Protein AF-A0A224YI25-F1 (afdb_monomer)

Mean predicted aligned error: 9.82 Å

Organism: NCBI:txid60191

Solvent-accessible surface area (backbone atoms only — not comparable to full-atom values): 10162 Å² total; per-residue (Å²): 144,67,78,72,70,64,54,59,38,53,55,51,28,38,53,53,43,36,74,68,72,47,86,70,85,84,78,87,87,80,87,82,91,67,73,85,48,62,36,57,32,82,87,52,99,51,52,80,25,30,39,62,69,64,20,50,50,46,42,26,52,55,47,45,74,66,66,62,65,38,79,45,74,45,76,44,80,39,70,67,59,56,63,79,91,79,66,61,74,81,66,45,49,36,72,65,18,36,25,43,96,46,49,24,27,34,46,36,76,38,61,84,92,54,89,63,44,32,56,55,47,36,42,47,52,39,34,24,52,49,37,93,50,73,91,55,86,44,76,66,45,52,51,49,45,51,56,32,58,68,53,27,78,75,80,62,68,58,60,62,52,53,53,55,52,51,57,63,70,70,72,119

Radius of gyration: 18.33 Å; Cα contacts (8 Å, |Δi|>4): 224; chains: 1; bounding box: 37×50×59 Å

Sequence (172 aa):
MQHSTLHLPVLKVQAYINKMQLMINISVANVTHNESLVVRDESGTDPLKIQPWKTLEKLREYAQDLNNSNDSIHYLFASREFYENETQTDDLHTNDTFCTGDASATIVHTVAFNYEFYKTATKMTLLTIGLSRPSLLTEEDKKKLQEAFRKCPKYSLKRNRREAGRRRKRGV

Foldseek 3Di:
DPVVPVVVLVVVLQVVCVVLVNNDDDDDPDDDDDPPLFDADPPDPDRQATAQASSLVSQQVVQLVVVDFLQDAAEAEDAHHHPPDDDDQLVFWDACSRLHNGHTYGYQHDHPPDPCSSVVVSSNVLRSLHDPDSVHCDPVSVVSNVVSVVSGDDPPCVVVVVVVVVVVVVPD

pLDDT: mean 78.53, std 16.17, range [32.12, 96.19]

Structure (mmCIF, N/CA/C/O backbone):
data_AF-A0A224YI25-F1
#
_entry.id   AF-A0A224YI25-F1
#
loop_
_atom_site.group_PDB
_atom_site.id
_atom_site.type_symbol
_atom_site.label_atom_id
_atom_site.label_alt_id
_atom_site.label_comp_id
_atom_site.label_asym_id
_atom_site.label_entity_id
_atom_site.label_seq_id
_atom_site.pdbx_PDB_ins_code
_atom_site.Cartn_x
_atom_site.Cartn_y
_atom_site.Cartn_z
_atom_site.occupancy
_atom_site.B_iso_or_equiv
_atom_site.auth_seq_id
_atom_site.auth_comp_id
_atom_site.auth_asym_id
_atom_site.auth_atom_id
_atom_site.pdbx_PDB_model_num
ATOM 1 N N . MET A 1 1 ? 18.758 -16.395 1.659 1.00 32.12 1 MET A N 1
ATOM 2 C CA . MET A 1 1 ? 18.740 -15.335 2.697 1.00 32.12 1 MET A CA 1
ATOM 3 C C . MET A 1 1 ? 17.850 -14.153 2.269 1.00 32.12 1 MET A C 1
ATOM 5 O O . MET A 1 1 ? 18.341 -13.045 2.135 1.00 32.12 1 MET A O 1
ATOM 9 N N . GLN A 1 2 ? 16.548 -14.359 2.025 1.00 36.66 2 GLN A N 1
ATOM 10 C CA . GLN A 1 2 ? 15.631 -13.277 1.590 1.00 36.66 2 GLN A CA 1
ATOM 11 C C . GLN A 1 2 ? 14.401 -13.101 2.502 1.00 36.66 2 GLN A C 1
ATOM 13 O O . GLN A 1 2 ? 13.790 -12.039 2.503 1.00 36.66 2 GLN A O 1
ATOM 18 N N . HIS A 1 3 ? 14.076 -14.086 3.350 1.00 34.94 3 HIS A N 1
ATOM 19 C CA . HIS A 1 3 ? 12.919 -14.010 4.254 1.00 34.94 3 HIS A CA 1
ATOM 20 C C . HIS A 1 3 ? 13.083 -13.000 5.406 1.00 34.94 3 HIS A C 1
ATOM 22 O O . HIS A 1 3 ? 12.096 -12.415 5.848 1.00 34.94 3 HIS A O 1
ATOM 28 N N . SER A 1 4 ? 14.308 -12.752 5.881 1.00 36.16 4 SER A N 1
ATOM 29 C CA . SER A 1 4 ? 14.546 -11.894 7.055 1.00 36.16 4 SER A CA 1
ATOM 30 C C . SER A 1 4 ? 14.541 -10.392 6.740 1.00 36.16 4 SER A C 1
ATOM 32 O O . SER A 1 4 ? 14.328 -9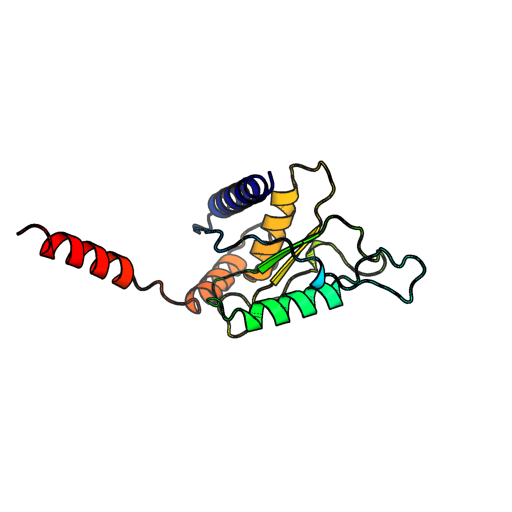.578 7.636 1.00 36.16 4 SER A O 1
ATOM 34 N N . THR A 1 5 ? 14.746 -10.001 5.479 1.00 52.38 5 THR A N 1
ATOM 35 C CA . THR A 1 5 ? 14.964 -8.593 5.099 1.00 52.38 5 THR A CA 1
ATOM 36 C C . THR A 1 5 ? 13.659 -7.796 4.983 1.00 52.38 5 THR A C 1
ATOM 38 O O . THR A 1 5 ? 13.664 -6.592 5.215 1.00 52.38 5 THR A O 1
ATOM 41 N N . LEU A 1 6 ? 12.528 -8.455 4.697 1.00 55.59 6 LEU A N 1
ATOM 42 C CA . LEU A 1 6 ? 11.207 -7.813 4.563 1.00 55.59 6 LEU A CA 1
ATOM 43 C C . LEU A 1 6 ? 10.371 -7.803 5.856 1.00 55.59 6 LEU A C 1
ATOM 45 O O . LEU A 1 6 ? 9.389 -7.070 5.936 1.00 55.59 6 LEU A O 1
ATOM 49 N N . HIS A 1 7 ? 10.774 -8.538 6.898 1.00 57.09 7 HIS A N 1
ATOM 50 C CA . HIS A 1 7 ? 10.124 -8.465 8.216 1.00 57.09 7 HIS A CA 1
ATOM 51 C C . HIS A 1 7 ? 10.498 -7.191 8.996 1.00 57.09 7 HIS A C 1
ATOM 53 O O . HIS A 1 7 ? 9.654 -6.594 9.664 1.00 57.09 7 HIS A O 1
ATOM 59 N N . LEU A 1 8 ? 11.754 -6.741 8.890 1.00 56.47 8 LEU A N 1
ATOM 60 C CA . LEU A 1 8 ? 12.251 -5.539 9.576 1.00 56.47 8 LEU A CA 1
ATOM 61 C C . LEU A 1 8 ? 11.494 -4.241 9.198 1.00 56.47 8 LEU A C 1
ATOM 63 O O . LEU A 1 8 ? 11.185 -3.447 10.088 1.00 56.47 8 LEU A O 1
ATOM 67 N N . PRO A 1 9 ? 11.183 -3.998 7.911 1.00 70.25 9 PRO A N 1
ATOM 68 C CA . PRO A 1 9 ? 10.453 -2.815 7.464 1.00 70.25 9 PRO A CA 1
ATOM 69 C C . PRO A 1 9 ? 9.033 -2.742 8.012 1.00 70.25 9 PRO A C 1
ATOM 71 O O . PRO A 1 9 ? 8.610 -1.673 8.436 1.00 70.25 9 PRO A O 1
ATOM 74 N N . VAL A 1 10 ? 8.312 -3.865 8.064 1.00 80.44 10 VAL A N 1
ATOM 75 C CA . VAL A 1 10 ? 6.904 -3.888 8.495 1.00 80.44 10 VAL A CA 1
ATOM 76 C C . VAL A 1 10 ? 6.765 -3.533 9.976 1.00 80.44 10 VAL A C 1
ATOM 78 O O . VAL A 1 10 ? 5.889 -2.753 10.346 1.00 80.44 10 VAL A O 1
ATOM 81 N N . LEU A 1 11 ? 7.686 -4.007 10.821 1.00 84.75 11 LEU A N 1
ATOM 82 C CA . LEU A 1 11 ? 7.726 -3.617 12.234 1.00 84.75 11 LEU A CA 1
ATOM 83 C C . LEU A 1 11 ? 8.009 -2.119 12.412 1.00 84.75 11 LEU A C 1
ATOM 85 O O . LEU A 1 11 ? 7.407 -1.479 13.275 1.00 84.75 11 LEU A O 1
ATOM 89 N N . LYS A 1 12 ? 8.889 -1.541 11.582 1.00 86.44 12 LYS A N 1
ATOM 90 C CA . LYS A 1 12 ? 9.155 -0.094 11.593 1.00 86.44 12 LYS A CA 1
ATOM 91 C C . LYS A 1 12 ? 7.943 0.715 11.128 1.00 86.44 12 LYS A C 1
ATOM 93 O O . LYS A 1 12 ? 7.648 1.733 11.746 1.00 86.44 12 LYS A O 1
ATOM 98 N N . VAL A 1 13 ? 7.230 0.249 10.098 1.00 87.50 13 VAL A N 1
ATOM 99 C CA . VAL A 1 13 ? 5.974 0.859 9.629 1.00 87.50 13 VAL A CA 1
ATOM 100 C C . VAL A 1 13 ? 4.946 0.876 10.760 1.00 87.50 13 VAL A C 1
ATOM 102 O O . VAL A 1 13 ? 4.448 1.942 11.115 1.00 87.50 13 VAL A O 1
ATOM 105 N N . GLN A 1 14 ? 4.695 -0.270 11.403 1.00 90.31 14 GLN A N 1
ATOM 106 C CA . GLN A 1 14 ? 3.772 -0.350 12.538 1.00 90.31 14 GLN A CA 1
ATOM 107 C C . GLN A 1 14 ? 4.186 0.583 13.682 1.00 90.31 14 GLN A C 1
ATOM 109 O O . GLN A 1 14 ? 3.358 1.326 14.205 1.00 90.31 14 GLN A O 1
ATOM 114 N N . ALA A 1 15 ? 5.462 0.565 14.076 1.00 88.94 15 ALA A N 1
ATOM 115 C CA . ALA A 1 15 ? 5.957 1.414 15.156 1.00 88.94 15 ALA A CA 1
ATOM 116 C C . ALA A 1 15 ? 5.779 2.908 14.842 1.00 88.94 15 ALA A C 1
ATOM 118 O O . ALA A 1 15 ? 5.390 3.679 15.722 1.00 88.94 15 ALA A O 1
ATOM 119 N N . TYR A 1 16 ? 6.024 3.314 13.593 1.00 87.00 16 TYR A N 1
ATOM 120 C CA . TYR A 1 16 ? 5.838 4.693 13.156 1.00 87.00 16 TYR A CA 1
ATOM 121 C C . TYR A 1 16 ? 4.364 5.105 13.202 1.00 87.00 16 TYR A C 1
ATOM 123 O O . TYR A 1 16 ? 4.031 6.136 13.782 1.00 87.00 16 TYR A O 1
ATOM 131 N N . ILE A 1 17 ? 3.476 4.272 12.660 1.00 87.12 17 ILE A N 1
ATOM 132 C CA . ILE A 1 17 ? 2.033 4.534 12.637 1.00 87.12 17 ILE A CA 1
ATOM 133 C C . ILE A 1 17 ? 1.460 4.598 14.065 1.00 87.12 17 ILE A C 1
ATOM 135 O O . ILE A 1 17 ? 0.723 5.528 14.399 1.00 87.12 17 ILE A O 1
ATOM 139 N N . ASN A 1 18 ? 1.889 3.701 14.958 1.00 89.56 18 ASN A N 1
ATOM 140 C CA . ASN A 1 18 ? 1.493 3.735 16.369 1.00 89.56 18 ASN A CA 1
ATOM 141 C C . ASN A 1 18 ? 1.968 5.017 17.072 1.00 89.56 18 ASN A C 1
ATOM 143 O O . ASN A 1 18 ? 1.238 5.587 17.883 1.00 89.56 18 ASN A O 1
ATOM 147 N N . LYS A 1 19 ? 3.165 5.522 16.737 1.00 87.00 19 LYS A N 1
ATOM 148 C CA . LYS A 1 19 ? 3.671 6.805 17.255 1.00 87.00 19 LYS A CA 1
ATOM 149 C C . LYS A 1 19 ? 2.821 7.996 16.792 1.00 87.00 19 LYS A C 1
ATOM 151 O O . LYS A 1 19 ? 2.732 8.987 17.512 1.00 87.00 19 LYS A O 1
ATOM 156 N N . MET A 1 20 ? 2.154 7.882 15.644 1.00 80.88 20 MET A N 1
ATOM 157 C CA . MET A 1 20 ? 1.164 8.853 15.165 1.00 80.88 20 MET A CA 1
ATOM 158 C C . MET A 1 20 ? -0.214 8.706 15.837 1.00 80.88 20 MET A C 1
ATOM 160 O O . MET A 1 20 ? -1.172 9.320 15.383 1.00 80.88 20 MET A O 1
ATOM 164 N N . GLN A 1 21 ? -0.326 7.929 16.923 1.00 83.25 21 GLN A N 1
ATOM 165 C CA . GLN A 1 21 ? -1.566 7.659 17.669 1.00 83.25 21 GLN A CA 1
ATOM 166 C C . GLN A 1 21 ? -2.589 6.784 16.926 1.00 83.25 21 GLN A C 1
ATOM 168 O O . GLN A 1 21 ? -3.728 6.652 17.376 1.00 83.25 21 GLN A O 1
ATOM 173 N N . LEU A 1 22 ? -2.193 6.136 15.826 1.00 83.56 22 LEU A N 1
ATOM 174 C CA . LEU A 1 22 ? -3.015 5.144 15.141 1.00 83.56 22 LEU A CA 1
ATOM 175 C C . LEU A 1 22 ? -2.604 3.741 15.597 1.00 83.56 22 LEU A C 1
ATOM 177 O O . LEU A 1 22 ? -1.662 3.161 15.072 1.00 83.56 22 LEU A O 1
ATOM 181 N N . MET A 1 23 ? -3.295 3.204 16.600 1.00 86.00 23 MET A N 1
ATOM 182 C CA . MET A 1 23 ? -2.946 1.916 17.205 1.00 86.00 23 MET A CA 1
ATOM 183 C C . MET A 1 23 ? -3.386 0.747 16.317 1.00 86.00 23 MET A C 1
ATOM 185 O O . MET A 1 23 ? -4.530 0.298 16.400 1.00 86.00 23 MET A O 1
ATOM 189 N N . ILE A 1 24 ? -2.472 0.238 15.491 1.00 86.56 24 ILE A N 1
ATOM 190 C CA . ILE A 1 24 ? -2.707 -0.907 14.605 1.00 86.56 24 ILE A CA 1
ATOM 191 C C . ILE A 1 24 ? -1.719 -2.043 14.874 1.00 86.56 24 ILE A C 1
ATOM 193 O O . ILE A 1 24 ? -0.641 -1.857 15.446 1.00 86.56 24 ILE A O 1
ATOM 197 N N . ASN A 1 25 ? -2.098 -3.239 14.431 1.00 89.88 25 ASN A N 1
ATOM 198 C CA . ASN A 1 25 ? -1.221 -4.400 14.402 1.00 89.88 25 ASN A CA 1
ATOM 199 C C . ASN A 1 25 ? -1.128 -4.909 12.964 1.00 89.88 25 ASN A C 1
ATOM 201 O O . ASN A 1 25 ? -2.152 -5.203 12.352 1.00 89.88 25 ASN A O 1
ATOM 205 N N . ILE A 1 26 ? 0.089 -5.011 12.444 1.00 89.44 26 ILE A N 1
ATOM 206 C CA . ILE A 1 26 ? 0.382 -5.452 11.087 1.00 89.44 26 ILE A CA 1
ATOM 207 C C . ILE A 1 26 ? 1.052 -6.820 11.174 1.00 89.44 26 ILE A C 1
ATOM 209 O O . ILE A 1 26 ? 2.099 -6.985 11.799 1.00 89.44 26 ILE A O 1
ATOM 213 N N . SER A 1 27 ? 0.460 -7.808 10.512 1.00 90.31 27 SER A N 1
ATOM 214 C CA . SER A 1 27 ? 1.050 -9.134 10.350 1.00 90.31 27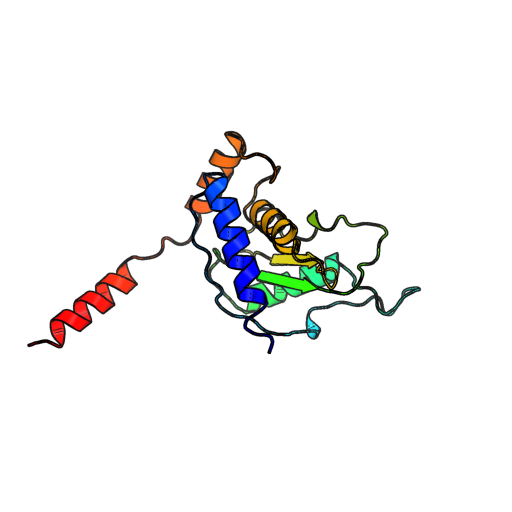 SER A CA 1
ATOM 215 C C . SER A 1 27 ? 1.359 -9.393 8.885 1.00 90.31 27 SER A C 1
ATOM 217 O O . SER A 1 27 ? 0.497 -9.207 8.029 1.00 90.31 27 SER A O 1
ATOM 219 N N . VAL A 1 28 ? 2.566 -9.876 8.600 1.00 89.44 28 VAL A N 1
ATOM 220 C CA . VAL A 1 28 ? 2.933 -10.329 7.257 1.00 89.44 28 VAL A CA 1
ATOM 221 C C . VAL A 1 28 ? 2.375 -11.733 7.047 1.00 89.44 28 VAL A C 1
ATOM 223 O O . VAL A 1 28 ? 2.818 -12.674 7.699 1.00 89.44 28 VAL A O 1
ATOM 226 N N . ALA A 1 29 ? 1.400 -11.872 6.149 1.00 89.06 29 ALA A N 1
ATOM 227 C CA . ALA A 1 29 ? 0.783 -13.164 5.854 1.00 89.06 29 ALA A CA 1
ATOM 228 C C . ALA A 1 29 ? 1.670 -14.044 4.959 1.00 89.06 29 ALA A C 1
ATOM 230 O O . ALA A 1 29 ? 1.852 -15.227 5.235 1.00 89.06 29 ALA A O 1
ATOM 231 N N . ASN A 1 30 ? 2.231 -13.467 3.893 1.00 89.75 30 ASN A N 1
ATOM 232 C CA . ASN A 1 30 ? 3.083 -14.171 2.940 1.00 89.75 30 ASN A CA 1
ATOM 233 C C . ASN A 1 30 ? 4.101 -13.207 2.310 1.00 89.75 30 ASN A C 1
ATOM 235 O O . ASN A 1 30 ? 3.826 -12.019 2.156 1.00 89.75 30 ASN A O 1
ATOM 239 N N . VAL A 1 31 ? 5.265 -13.731 1.928 1.00 89.06 31 VAL A N 1
ATOM 240 C CA . VAL A 1 31 ? 6.298 -13.016 1.173 1.00 89.06 31 VAL A CA 1
ATOM 241 C C . VAL A 1 31 ? 6.749 -13.928 0.049 1.00 89.06 31 VAL A C 1
ATOM 243 O O . VAL A 1 31 ? 7.209 -15.040 0.298 1.00 89.06 31 VAL A O 1
ATOM 246 N N . THR A 1 32 ? 6.638 -13.451 -1.185 1.00 90.50 32 THR A N 1
ATOM 247 C CA . THR A 1 32 ? 7.073 -14.195 -2.367 1.00 90.50 32 THR A CA 1
ATOM 248 C C . THR A 1 32 ? 7.845 -13.280 -3.300 1.00 90.50 32 THR A C 1
ATOM 250 O O . THR A 1 32 ? 7.623 -12.071 -3.332 1.00 90.50 32 THR A O 1
ATOM 253 N N . HIS A 1 33 ? 8.776 -13.867 -4.044 1.00 88.88 33 HIS A N 1
ATOM 254 C CA . HIS A 1 33 ? 9.429 -13.194 -5.154 1.00 88.88 33 HIS A CA 1
ATOM 255 C C . HIS A 1 33 ? 8.630 -13.489 -6.424 1.00 88.88 33 HIS A C 1
ATOM 257 O O . HIS A 1 33 ? 8.472 -14.656 -6.781 1.00 88.88 33 HIS A O 1
ATOM 263 N N . ASN A 1 34 ? 8.107 -12.455 -7.085 1.00 89.25 34 ASN A N 1
ATOM 264 C CA . ASN A 1 34 ? 7.278 -12.624 -8.274 1.00 89.25 34 ASN A CA 1
ATOM 265 C C . ASN A 1 34 ? 7.563 -11.535 -9.316 1.00 89.25 34 ASN A C 1
ATOM 267 O O . ASN A 1 34 ? 6.981 -10.453 -9.285 1.00 89.25 34 ASN A O 1
ATOM 271 N N . GLU A 1 35 ? 8.444 -11.843 -10.268 1.00 87.62 35 GLU A N 1
ATOM 272 C CA . GLU A 1 35 ? 8.773 -10.924 -11.363 1.00 87.62 35 GLU A CA 1
ATOM 273 C C . GLU A 1 35 ? 7.664 -10.811 -12.412 1.00 87.62 35 GLU A C 1
ATOM 275 O O . GLU A 1 35 ? 7.635 -9.836 -13.158 1.00 87.62 35 GLU A O 1
ATOM 280 N N . SER A 1 36 ? 6.729 -11.768 -12.464 1.00 91.31 36 SER A N 1
ATOM 281 C CA . SER A 1 36 ? 5.655 -11.757 -13.463 1.00 91.31 36 SER A CA 1
ATOM 282 C C . SER A 1 36 ? 4.685 -10.589 -13.278 1.00 91.31 36 SER A C 1
ATOM 284 O O . SER A 1 36 ? 4.011 -10.211 -14.232 1.00 91.31 36 SER A O 1
ATOM 286 N N . LEU A 1 37 ? 4.632 -9.989 -12.084 1.00 92.00 37 LEU A N 1
ATOM 287 C CA . LEU A 1 37 ? 3.795 -8.820 -11.796 1.00 92.00 37 LEU A CA 1
ATOM 288 C C . LEU A 1 37 ? 4.342 -7.534 -12.425 1.00 92.00 37 LEU A C 1
ATOM 290 O O . LEU A 1 37 ? 3.589 -6.585 -12.616 1.00 92.00 37 LEU A O 1
ATOM 294 N N . VAL A 1 38 ? 5.631 -7.501 -12.766 1.00 90.19 38 VAL A N 1
ATOM 295 C CA . VAL A 1 38 ? 6.287 -6.319 -13.326 1.00 90.19 38 VAL A CA 1
ATOM 296 C C . VAL A 1 38 ? 5.967 -6.206 -14.813 1.00 90.19 38 VAL A C 1
ATOM 298 O O . VAL A 1 38 ? 6.319 -7.084 -15.599 1.00 90.19 38 VAL A O 1
ATOM 301 N N . VAL A 1 39 ? 5.335 -5.100 -15.207 1.00 89.81 39 VAL A N 1
ATOM 302 C CA . VAL A 1 39 ? 5.076 -4.777 -16.615 1.00 89.81 39 VAL A CA 1
ATOM 303 C C . VAL A 1 39 ? 6.196 -3.875 -17.122 1.00 89.81 39 VAL A C 1
ATOM 305 O O . VAL A 1 39 ? 6.454 -2.821 -16.543 1.00 89.81 39 VAL A O 1
ATOM 308 N N . ARG A 1 40 ? 6.880 -4.298 -18.187 1.00 86.00 40 ARG A N 1
ATOM 309 C CA . ARG A 1 40 ? 8.004 -3.567 -18.792 1.00 86.00 40 ARG A CA 1
ATOM 310 C C . ARG A 1 40 ? 7.566 -2.846 -20.057 1.00 86.00 40 ARG A C 1
ATOM 312 O O . ARG A 1 40 ? 6.614 -3.267 -20.713 1.00 86.00 40 ARG A O 1
ATOM 319 N N . ASP A 1 41 ? 8.263 -1.767 -20.388 1.00 73.88 41 ASP A N 1
ATOM 320 C CA . ASP A 1 41 ? 8.026 -1.030 -21.627 1.00 73.88 41 ASP A CA 1
ATOM 321 C C . ASP A 1 41 ? 8.799 -1.621 -22.809 1.00 73.88 41 ASP A C 1
ATOM 323 O O . ASP A 1 41 ? 9.815 -1.087 -23.236 1.00 73.88 41 ASP A O 1
ATOM 327 N N . GLU A 1 42 ? 8.309 -2.732 -23.362 1.00 69.00 42 GLU A N 1
ATOM 328 C CA . GLU A 1 42 ? 8.945 -3.404 -24.510 1.00 69.00 42 GLU A CA 1
ATOM 329 C C . GLU A 1 42 ? 8.996 -2.534 -25.784 1.00 69.00 42 GLU A C 1
ATOM 331 O O . GLU A 1 42 ? 9.756 -2.832 -26.703 1.00 69.00 42 GLU A O 1
ATOM 336 N N . SER A 1 43 ? 8.214 -1.450 -25.833 1.00 67.44 43 SER A N 1
ATOM 337 C CA . SER A 1 43 ? 8.122 -0.506 -26.954 1.00 67.44 43 SER A CA 1
ATOM 338 C C . SER A 1 43 ? 8.948 0.778 -26.790 1.00 67.44 43 SER A C 1
ATOM 340 O O . SER A 1 43 ? 9.004 1.581 -27.723 1.00 67.44 43 SER A O 1
ATOM 342 N N . GLY A 1 44 ? 9.546 1.003 -25.617 1.00 61.94 44 GLY A N 1
ATOM 343 C CA . GLY A 1 44 ? 10.189 2.267 -25.250 1.00 61.94 44 GLY A CA 1
ATOM 344 C C . GLY A 1 44 ? 11.684 2.356 -25.561 1.00 61.94 44 GLY A C 1
ATOM 345 O O . GLY A 1 44 ? 12.334 1.395 -25.964 1.00 61.94 44 GLY A O 1
ATOM 346 N N . THR A 1 45 ? 12.258 3.536 -25.308 1.00 64.38 45 THR A N 1
ATOM 347 C CA . THR A 1 45 ? 13.708 3.803 -25.393 1.00 64.38 45 THR A CA 1
ATOM 348 C C . THR A 1 45 ? 14.537 3.061 -24.339 1.00 64.38 45 THR A C 1
ATOM 350 O O . THR A 1 45 ? 15.749 2.948 -24.506 1.00 64.38 45 THR A O 1
ATOM 353 N N . ASP A 1 46 ? 13.906 2.541 -23.282 1.00 71.38 46 ASP A N 1
ATOM 354 C CA . ASP A 1 46 ? 14.544 1.698 -22.269 1.00 71.38 46 ASP A CA 1
ATOM 355 C C . ASP A 1 46 ? 13.617 0.529 -21.868 1.00 71.38 46 ASP A C 1
ATOM 357 O O . ASP A 1 46 ? 12.767 0.682 -20.983 1.00 71.38 46 ASP A O 1
ATOM 361 N N . PRO A 1 47 ? 13.778 -0.657 -22.487 1.00 70.31 47 PRO A N 1
ATOM 362 C CA . PRO A 1 47 ? 12.918 -1.817 -22.250 1.00 70.31 47 PRO A CA 1
ATOM 363 C C . PRO A 1 47 ? 13.075 -2.436 -20.855 1.00 70.31 47 PRO A C 1
ATOM 365 O O . PRO A 1 47 ? 12.369 -3.386 -20.501 1.00 70.31 47 PRO A O 1
ATOM 368 N N . LEU A 1 48 ? 14.004 -1.927 -20.041 1.00 75.56 48 LEU A N 1
ATOM 369 C CA . LEU A 1 48 ? 14.208 -2.375 -18.668 1.00 75.56 48 LEU A CA 1
ATOM 370 C C . LEU A 1 48 ? 13.393 -1.569 -17.651 1.00 75.56 48 LEU A C 1
ATOM 372 O O . LEU A 1 48 ? 13.296 -2.019 -16.499 1.00 75.56 48 LEU A O 1
ATOM 376 N N . LYS A 1 49 ? 12.796 -0.436 -18.055 1.00 79.38 49 LYS A N 1
ATOM 377 C CA . LYS A 1 49 ? 11.960 0.399 -17.184 1.00 79.38 49 LYS A CA 1
ATOM 378 C C . LYS A 1 49 ? 10.597 -0.234 -16.931 1.00 79.38 49 LYS A C 1
ATOM 380 O O . LYS A 1 49 ? 9.979 -0.852 -17.802 1.00 79.38 49 LYS A O 1
ATOM 385 N N . ILE A 1 50 ? 10.131 -0.070 -15.697 1.00 84.62 50 ILE A N 1
ATOM 386 C CA . ILE A 1 50 ? 8.819 -0.549 -15.265 1.00 84.62 50 ILE A CA 1
ATOM 387 C C . ILE A 1 50 ? 7.754 0.466 -15.686 1.00 84.62 50 ILE A C 1
ATOM 389 O O . ILE A 1 50 ? 7.912 1.660 -15.434 1.00 84.62 50 ILE A O 1
ATOM 393 N N . GLN A 1 51 ? 6.649 -0.015 -16.264 1.00 87.38 51 GLN A N 1
ATOM 394 C CA . GLN A 1 51 ? 5.428 0.765 -16.461 1.00 87.38 51 GLN A CA 1
ATOM 395 C C . GLN A 1 51 ? 4.638 0.782 -15.141 1.00 87.38 51 GLN A C 1
ATOM 397 O O . GLN A 1 51 ? 4.036 -0.237 -14.778 1.00 87.38 51 GLN A O 1
ATOM 402 N N . PRO A 1 52 ? 4.651 1.897 -14.388 1.00 86.31 52 PRO A N 1
ATOM 403 C CA . PRO A 1 52 ? 4.214 1.904 -12.997 1.00 86.31 52 PRO A CA 1
ATOM 404 C C . PRO A 1 52 ? 2.719 1.596 -12.837 1.00 86.31 52 PRO A C 1
ATOM 406 O O . PRO A 1 52 ? 2.356 0.680 -12.101 1.00 86.31 52 PRO A O 1
ATOM 409 N N . TRP A 1 53 ? 1.855 2.298 -13.576 1.00 88.75 53 TRP A N 1
ATOM 410 C CA . TRP A 1 53 ? 0.401 2.138 -13.482 1.00 88.75 53 TRP A CA 1
ATOM 411 C C . TRP A 1 53 ? -0.082 0.760 -13.936 1.00 88.75 53 TRP A C 1
ATOM 413 O O . TRP A 1 53 ? -0.872 0.132 -13.237 1.00 88.75 53 TRP A O 1
ATOM 423 N N . LYS A 1 54 ? 0.460 0.231 -15.042 1.00 91.50 54 LYS A N 1
ATOM 424 C CA . LYS A 1 54 ? 0.130 -1.132 -15.498 1.00 91.50 54 LYS A CA 1
ATOM 425 C C . LYS A 1 54 ? 0.607 -2.201 -14.517 1.00 91.50 54 LYS A C 1
ATOM 427 O O . LYS A 1 54 ? -0.054 -3.216 -14.329 1.00 91.50 54 LYS A O 1
ATOM 432 N N . THR A 1 55 ? 1.745 -1.969 -13.864 1.00 92.25 55 THR A N 1
ATOM 433 C CA . THR A 1 55 ? 2.242 -2.854 -12.803 1.00 92.25 55 THR A CA 1
ATOM 434 C C . THR A 1 55 ? 1.335 -2.807 -11.571 1.00 92.25 55 THR A C 1
ATOM 436 O O . THR A 1 55 ? 1.064 -3.850 -10.979 1.00 92.25 55 THR A O 1
ATOM 439 N N . LEU A 1 56 ? 0.823 -1.628 -11.194 1.00 93.38 56 LEU A N 1
ATOM 440 C CA . LEU A 1 56 ? -0.108 -1.484 -10.070 1.00 93.38 56 LEU A CA 1
ATOM 441 C C . LEU A 1 56 ? -1.442 -2.174 -10.367 1.00 93.38 56 LEU A C 1
ATOM 443 O O . LEU A 1 56 ? -1.974 -2.868 -9.504 1.00 93.38 56 LEU A O 1
ATOM 447 N N . GLU A 1 57 ? -1.954 -2.023 -11.588 1.00 95.06 57 GLU A N 1
ATOM 448 C CA . GLU A 1 57 ? -3.167 -2.702 -12.042 1.00 95.06 57 GLU A CA 1
ATOM 449 C C . GLU A 1 57 ? -3.008 -4.225 -11.994 1.00 95.06 57 GLU A C 1
ATOM 451 O O . GLU A 1 57 ? -3.813 -4.901 -11.354 1.00 95.06 57 GLU A O 1
ATOM 456 N N . LYS A 1 58 ? -1.909 -4.755 -12.540 1.00 96.12 58 LYS A N 1
ATOM 457 C CA . LYS A 1 58 ? -1.607 -6.191 -12.494 1.00 96.12 58 LYS A CA 1
ATOM 458 C C . LYS A 1 58 ? -1.445 -6.718 -11.065 1.00 96.12 58 LYS A C 1
ATOM 460 O O . LYS A 1 58 ? -1.870 -7.830 -10.757 1.00 96.12 58 LYS A O 1
ATOM 465 N N . LEU A 1 59 ? -0.843 -5.928 -10.172 1.00 95.69 59 LEU A N 1
ATOM 466 C CA . LEU A 1 59 ? -0.745 -6.261 -8.750 1.00 95.69 59 LEU A CA 1
ATOM 467 C C . LEU A 1 59 ? -2.125 -6.294 -8.082 1.00 95.69 59 LEU A C 1
ATOM 469 O O . LEU A 1 59 ? -2.382 -7.194 -7.284 1.00 95.69 59 LEU A O 1
ATOM 473 N N . ARG A 1 60 ? -3.000 -5.331 -8.395 1.00 96.06 60 ARG A N 1
ATOM 474 C CA . ARG A 1 60 ? -4.374 -5.278 -7.880 1.00 96.06 60 ARG A CA 1
ATOM 475 C C . ARG A 1 60 ? -5.179 -6.494 -8.335 1.00 96.06 60 ARG A C 1
ATOM 477 O O . ARG A 1 60 ? -5.831 -7.111 -7.502 1.00 96.06 60 ARG A O 1
ATOM 484 N N . GLU A 1 61 ? -5.109 -6.858 -9.614 1.00 96.00 61 GLU A N 1
ATOM 485 C CA . GLU A 1 61 ? -5.774 -8.053 -10.159 1.00 96.00 61 GLU A CA 1
ATOM 486 C 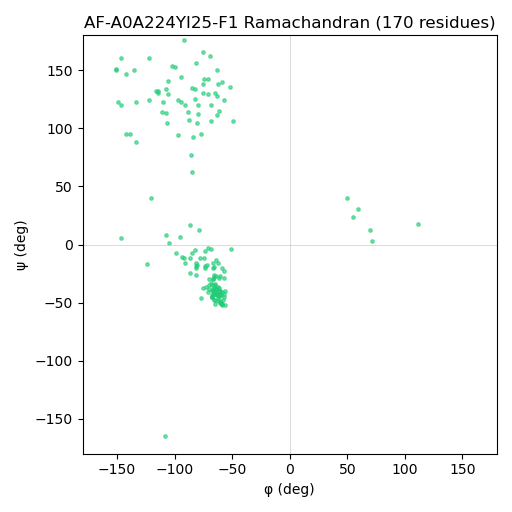C . GLU A 1 61 ? -5.283 -9.328 -9.471 1.00 96.00 61 GLU A C 1
ATOM 488 O O . GLU A 1 61 ? -6.077 -10.089 -8.924 1.00 96.00 61 GLU A O 1
ATOM 493 N N . TYR A 1 62 ? -3.963 -9.502 -9.381 1.00 95.38 62 TYR A N 1
ATOM 494 C CA . TYR A 1 62 ? -3.369 -10.626 -8.662 1.00 95.38 62 TYR A CA 1
ATOM 495 C C . TYR A 1 62 ? -3.822 -10.684 -7.195 1.00 95.38 62 TYR A C 1
ATOM 497 O O . TYR A 1 62 ? -4.128 -11.752 -6.671 1.00 95.38 62 TYR A O 1
ATOM 505 N N . ALA A 1 63 ? -3.879 -9.536 -6.515 1.00 94.31 63 ALA A N 1
ATOM 506 C CA . ALA A 1 63 ? -4.345 -9.445 -5.137 1.00 94.31 63 ALA A CA 1
ATOM 507 C C . ALA A 1 63 ? -5.835 -9.797 -4.989 1.00 94.31 63 ALA A C 1
ATOM 509 O O . ALA A 1 63 ? -6.212 -10.427 -3.998 1.00 94.31 63 ALA A O 1
ATOM 510 N N . GLN A 1 64 ? -6.663 -9.426 -5.969 1.00 94.31 64 GLN A N 1
ATOM 511 C CA . GLN A 1 64 ? -8.076 -9.794 -6.020 1.00 94.31 64 GLN A CA 1
ATOM 512 C C . GLN A 1 64 ? -8.240 -11.317 -6.141 1.00 94.31 64 GLN A C 1
ATOM 514 O O . GLN A 1 64 ? -9.037 -11.906 -5.409 1.00 94.31 64 GLN A O 1
ATOM 519 N N . ASP A 1 65 ? -7.433 -11.961 -6.989 1.00 94.56 65 ASP A N 1
ATOM 520 C CA . ASP A 1 65 ? -7.468 -13.412 -7.219 1.00 94.56 65 ASP A CA 1
ATOM 521 C C . ASP A 1 65 ? -7.042 -14.231 -5.994 1.00 94.56 65 ASP A C 1
ATOM 523 O O . ASP A 1 65 ? -7.529 -15.344 -5.779 1.00 94.56 65 ASP A O 1
ATOM 527 N N . LEU A 1 66 ? -6.163 -13.683 -5.146 1.00 92.19 66 LEU A N 1
ATOM 528 C CA . LEU A 1 66 ? -5.788 -14.326 -3.882 1.00 92.19 66 LEU A CA 1
ATOM 529 C C . LEU A 1 66 ? -6.957 -14.416 -2.893 1.00 92.19 66 LEU A C 1
ATOM 531 O O . LEU A 1 66 ? -6.892 -15.225 -1.965 1.00 92.19 66 LEU A O 1
ATOM 535 N N . ASN A 1 67 ? -8.005 -13.600 -3.073 1.00 86.75 67 ASN A N 1
ATOM 536 C CA . ASN A 1 67 ? -9.193 -13.557 -2.220 1.00 86.75 67 ASN A CA 1
ATOM 537 C C . ASN A 1 67 ? -8.845 -13.455 -0.718 1.00 86.75 67 ASN A C 1
ATOM 539 O O . ASN A 1 67 ? -9.434 -14.117 0.143 1.00 86.75 67 ASN A O 1
ATOM 543 N N . ASN A 1 68 ? -7.822 -12.651 -0.412 1.00 90.25 68 ASN A N 1
ATOM 544 C CA . ASN A 1 68 ? -7.430 -12.348 0.958 1.00 90.25 68 ASN A CA 1
ATOM 545 C C . ASN A 1 68 ? -8.489 -11.470 1.638 1.00 90.25 68 ASN A C 1
ATOM 547 O O . ASN A 1 68 ? -9.319 -10.833 0.993 1.00 90.25 68 ASN A O 1
ATOM 551 N N . SER A 1 69 ? -8.447 -11.419 2.969 1.00 91.38 69 SER A N 1
ATOM 552 C CA . SER A 1 69 ? -9.332 -10.543 3.738 1.00 91.38 69 SER A CA 1
ATOM 553 C C . SER A 1 69 ? -9.126 -9.082 3.327 1.00 91.38 69 SER A C 1
ATOM 555 O O . SER A 1 69 ? -7.992 -8.646 3.127 1.00 91.38 69 SER A O 1
ATOM 557 N N . ASN A 1 70 ? -10.209 -8.316 3.218 1.00 92.25 70 ASN A N 1
ATOM 558 C CA . ASN A 1 70 ? -10.176 -6.943 2.708 1.00 92.25 70 ASN A CA 1
ATOM 559 C C . ASN A 1 70 ? -9.519 -5.925 3.663 1.00 92.25 70 ASN A C 1
ATOM 561 O O . ASN A 1 70 ? -9.347 -4.770 3.295 1.00 92.25 70 ASN A O 1
ATOM 565 N N . ASP A 1 71 ? -9.099 -6.341 4.858 1.00 92.62 71 ASP A N 1
ATOM 566 C CA . ASP A 1 71 ? -8.181 -5.608 5.741 1.00 92.62 71 ASP A CA 1
ATOM 567 C C . ASP A 1 71 ? -6.693 -5.890 5.433 1.00 92.62 71 ASP A C 1
ATOM 569 O O . ASP A 1 71 ? -5.821 -5.614 6.258 1.00 92.62 71 ASP A O 1
ATOM 573 N N . SER A 1 72 ? -6.385 -6.437 4.251 1.00 93.94 72 SER A N 1
ATOM 574 C CA . SER A 1 72 ? -5.022 -6.723 3.783 1.00 93.94 72 SER A CA 1
ATOM 575 C C . SER A 1 72 ? -4.571 -5.730 2.713 1.00 93.94 72 SER A C 1
ATOM 577 O O . SER A 1 72 ? -5.328 -5.409 1.803 1.00 93.94 72 SER A O 1
ATOM 579 N N . ILE A 1 73 ? -3.301 -5.315 2.767 1.00 94.56 73 ILE A N 1
ATOM 580 C CA . ILE A 1 73 ? -2.647 -4.504 1.728 1.00 94.56 73 ILE A CA 1
ATOM 581 C C . ILE A 1 73 ? -1.537 -5.332 1.079 1.00 94.56 73 ILE A C 1
ATOM 583 O O . ILE A 1 73 ? -0.696 -5.909 1.772 1.00 94.56 73 ILE A O 1
ATOM 587 N N . HIS A 1 74 ? -1.521 -5.375 -0.251 1.00 94.69 74 HIS A N 1
ATOM 588 C CA . HIS A 1 74 ? -0.529 -6.098 -1.039 1.00 94.69 74 HIS A CA 1
ATOM 589 C C . HIS A 1 74 ? 0.568 -5.141 -1.499 1.00 94.69 74 HIS A C 1
ATOM 591 O O . HIS A 1 74 ? 0.297 -4.128 -2.138 1.00 94.69 74 HIS A O 1
ATOM 597 N N . TYR A 1 75 ? 1.817 -5.470 -1.180 1.00 92.25 75 TYR A N 1
ATOM 598 C CA . TYR A 1 75 ? 2.974 -4.650 -1.527 1.00 92.25 75 TYR A CA 1
ATOM 599 C C . TYR A 1 75 ? 3.772 -5.319 -2.636 1.00 92.25 75 TYR A C 1
ATOM 601 O O . TYR A 1 75 ? 4.123 -6.496 -2.522 1.00 92.25 75 TYR A O 1
ATOM 609 N N . LEU A 1 76 ? 4.146 -4.545 -3.649 1.00 91.50 76 LEU A N 1
ATOM 610 C CA . LEU A 1 76 ? 5.231 -4.895 -4.556 1.00 91.50 76 LEU A CA 1
ATOM 611 C C . LEU A 1 76 ? 6.433 -4.002 -4.258 1.00 91.50 76 LEU A C 1
ATOM 613 O O . LEU A 1 76 ? 6.395 -2.795 -4.477 1.00 91.50 76 LEU A O 1
ATOM 617 N N . PHE A 1 77 ? 7.513 -4.599 -3.767 1.00 86.94 77 PHE A N 1
ATOM 618 C CA . PHE A 1 77 ? 8.789 -3.908 -3.617 1.00 86.94 77 PHE A CA 1
ATOM 619 C C . PHE A 1 77 ? 9.574 -4.050 -4.920 1.00 86.94 77 PHE A C 1
ATOM 621 O O . PHE A 1 77 ? 9.945 -5.161 -5.297 1.00 86.94 77 PHE A O 1
ATOM 628 N N . ALA A 1 78 ? 9.804 -2.938 -5.613 1.00 84.00 78 ALA A N 1
ATOM 629 C CA . ALA A 1 78 ? 10.489 -2.919 -6.901 1.00 84.00 78 ALA A CA 1
ATOM 630 C C . ALA A 1 78 ? 11.799 -2.137 -6.789 1.00 84.00 78 ALA A C 1
ATOM 632 O O . ALA A 1 78 ? 11.808 -1.029 -6.263 1.00 84.00 78 ALA A O 1
ATOM 633 N N . SER A 1 79 ? 12.900 -2.696 -7.294 1.00 77.12 79 SER A N 1
ATOM 634 C CA . SER A 1 79 ? 14.233 -2.076 -7.226 1.00 77.12 79 SER A CA 1
ATOM 635 C C . SER A 1 79 ? 14.726 -1.472 -8.539 1.00 77.12 79 SER A C 1
ATOM 637 O O . SER A 1 79 ? 15.869 -1.029 -8.611 1.00 77.12 79 SER A O 1
ATOM 639 N N . ARG A 1 80 ? 13.911 -1.534 -9.594 1.00 74.81 80 ARG A N 1
ATOM 640 C CA . ARG A 1 80 ? 14.230 -0.972 -10.909 1.00 74.81 80 ARG A CA 1
ATOM 641 C C . ARG A 1 80 ? 13.548 0.376 -11.072 1.00 74.81 80 ARG A C 1
ATOM 643 O O . ARG A 1 80 ? 12.477 0.592 -10.509 1.00 74.81 80 ARG A O 1
ATOM 650 N N . GLU A 1 81 ? 14.158 1.221 -11.890 1.00 73.06 81 GLU A N 1
ATOM 651 C CA . GLU A 1 81 ? 13.625 2.535 -12.219 1.00 73.06 81 GLU A CA 1
ATOM 652 C C . GLU A 1 81 ? 12.272 2.427 -12.933 1.00 73.06 81 GLU A C 1
ATOM 654 O O . GLU A 1 81 ? 12.046 1.576 -13.805 1.00 73.06 81 GLU A O 1
ATOM 659 N N . PHE A 1 82 ? 11.360 3.309 -12.535 1.00 74.38 82 PHE A N 1
ATOM 660 C CA . PHE A 1 82 ? 10.108 3.533 -13.241 1.00 74.38 82 PHE A CA 1
ATOM 661 C C . PHE A 1 82 ? 10.347 4.473 -14.417 1.00 74.38 82 PHE A C 1
ATOM 663 O O . PHE A 1 82 ? 11.294 5.259 -14.429 1.00 74.38 82 PHE A O 1
ATOM 670 N N . TYR A 1 83 ? 9.475 4.403 -15.416 1.00 66.88 83 TYR A N 1
ATOM 671 C CA . TYR A 1 83 ? 9.461 5.404 -16.473 1.00 66.88 83 TYR A CA 1
ATOM 672 C C . TYR A 1 83 ? 9.153 6.794 -15.875 1.00 66.88 83 TYR A C 1
ATOM 674 O O . TYR A 1 83 ? 8.089 7.001 -15.297 1.00 66.88 83 TYR A O 1
ATOM 682 N N . GLU A 1 84 ? 10.125 7.713 -15.952 1.00 55.12 84 GLU A N 1
ATOM 683 C CA . GLU A 1 84 ? 10.240 8.909 -15.091 1.00 55.12 84 GLU A CA 1
ATOM 684 C C . GLU A 1 84 ? 9.258 10.046 -15.400 1.00 55.12 84 GLU A C 1
ATOM 686 O O . GLU A 1 84 ? 9.132 10.972 -14.603 1.00 55.12 84 GLU A O 1
ATOM 691 N N . ASN A 1 85 ? 8.545 10.009 -16.524 1.00 52.94 85 ASN A N 1
ATOM 692 C CA . ASN A 1 85 ? 7.871 11.218 -17.000 1.00 52.94 85 ASN A CA 1
ATOM 693 C C . ASN A 1 85 ? 6.565 11.572 -16.269 1.00 52.94 85 ASN A C 1
ATOM 695 O O . ASN A 1 85 ? 6.066 12.673 -16.483 1.00 52.94 85 ASN A O 1
ATOM 699 N N . GLU A 1 86 ? 5.987 10.699 -15.436 1.00 51.34 86 GLU A N 1
ATOM 700 C CA . GLU A 1 86 ? 4.581 10.894 -15.035 1.00 51.34 86 GLU A CA 1
ATOM 701 C C . GLU A 1 86 ? 4.196 10.450 -13.620 1.00 51.34 86 GLU A C 1
ATOM 703 O O . GLU A 1 86 ? 3.005 10.455 -13.309 1.00 51.34 86 GLU A O 1
ATOM 708 N N . THR A 1 87 ? 5.106 10.004 -12.744 1.00 57.81 87 THR A N 1
ATOM 709 C CA . THR A 1 87 ? 4.624 9.415 -11.477 1.00 57.81 87 THR A CA 1
ATOM 710 C C . THR A 1 87 ? 5.524 9.660 -10.282 1.00 57.81 87 THR A C 1
ATOM 712 O O . THR A 1 87 ? 6.675 9.220 -10.248 1.00 57.81 87 THR A O 1
ATOM 715 N N . GLN A 1 88 ? 4.975 10.329 -9.263 1.00 62.28 88 GLN A N 1
ATOM 716 C CA . GLN A 1 88 ? 5.621 10.366 -7.962 1.00 62.28 88 GLN A CA 1
ATOM 717 C C . GLN A 1 88 ? 5.491 8.976 -7.333 1.00 62.28 88 GLN A C 1
ATOM 719 O O . GLN A 1 88 ? 4.479 8.293 -7.477 1.00 62.28 88 GLN A O 1
ATOM 724 N N . THR A 1 89 ? 6.525 8.515 -6.632 1.00 67.19 89 THR A N 1
ATOM 725 C CA . THR A 1 89 ? 6.506 7.182 -6.002 1.00 67.19 89 THR A CA 1
ATOM 726 C C . THR A 1 89 ? 5.340 6.991 -5.028 1.00 67.19 89 THR A C 1
ATOM 728 O O . THR A 1 89 ? 4.954 5.859 -4.757 1.00 67.19 89 THR A O 1
ATOM 731 N N . ASP A 1 90 ? 4.794 8.087 -4.501 1.00 69.56 90 ASP A N 1
ATOM 732 C CA . ASP A 1 90 ? 3.632 8.123 -3.624 1.00 69.56 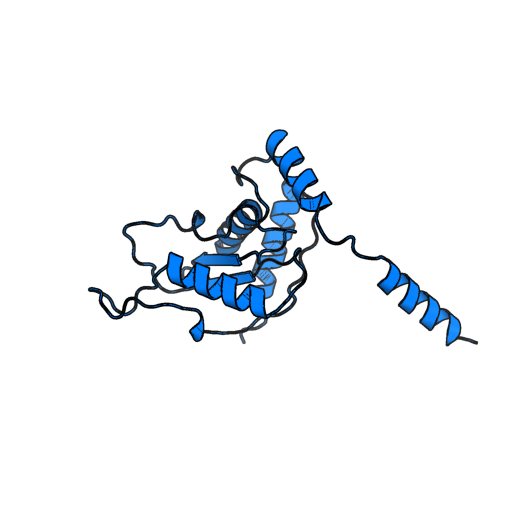90 ASP A CA 1
ATOM 733 C C . ASP A 1 90 ? 2.276 8.069 -4.323 1.00 69.56 90 ASP A C 1
ATOM 735 O O . ASP A 1 90 ? 1.286 7.910 -3.625 1.00 69.56 90 ASP A O 1
ATOM 739 N N . ASP A 1 91 ? 2.225 8.090 -5.653 1.00 79.56 91 ASP A N 1
ATOM 740 C CA . ASP A 1 91 ? 0.980 7.913 -6.409 1.00 79.56 91 ASP A CA 1
ATOM 741 C C . ASP A 1 91 ? 0.667 6.425 -6.678 1.00 79.56 91 ASP A C 1
ATOM 743 O O . ASP A 1 91 ? -0.435 6.068 -7.087 1.00 79.56 91 ASP A O 1
ATOM 747 N N . LEU A 1 92 ? 1.620 5.514 -6.432 1.00 89.12 92 LEU A N 1
ATOM 748 C CA . LEU A 1 92 ? 1.498 4.090 -6.778 1.00 89.12 92 LEU A CA 1
ATOM 749 C C . LEU A 1 92 ? 0.768 3.263 -5.721 1.00 89.12 92 LEU A C 1
ATOM 751 O O . LEU A 1 92 ? 1.316 2.329 -5.122 1.00 89.12 92 LEU A O 1
ATOM 755 N N . HIS A 1 93 ? -0.494 3.596 -5.497 1.00 91.88 93 HIS A N 1
ATOM 756 C CA . HIS A 1 93 ? -1.389 2.834 -4.642 1.00 91.88 93 HIS A CA 1
ATOM 757 C C . HIS A 1 93 ? -2.825 2.873 -5.140 1.00 91.88 93 HIS A C 1
ATOM 759 O O . HIS A 1 93 ? -3.247 3.747 -5.892 1.00 91.88 93 HIS A O 1
ATOM 765 N N . THR A 1 94 ? -3.604 1.908 -4.677 1.00 92.31 94 THR A N 1
ATOM 766 C CA . THR A 1 94 ? -5.055 1.974 -4.780 1.00 92.31 94 THR A CA 1
ATOM 767 C C . THR A 1 94 ? -5.596 2.961 -3.746 1.00 92.31 94 THR A C 1
ATOM 769 O O . THR A 1 94 ? -5.239 2.879 -2.568 1.00 92.31 94 THR A O 1
ATOM 772 N N . ASN A 1 95 ? -6.458 3.878 -4.179 1.00 86.12 95 ASN A N 1
ATOM 773 C CA . ASN A 1 95 ? -7.125 4.852 -3.315 1.00 86.12 95 ASN A CA 1
ATOM 774 C C . ASN A 1 95 ? -8.392 4.270 -2.692 1.00 86.12 95 ASN A C 1
ATOM 776 O 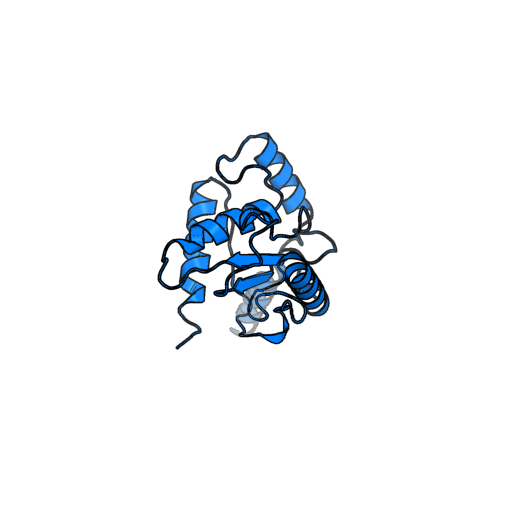O . ASN A 1 95 ? -9.192 3.666 -3.400 1.00 86.12 95 ASN A O 1
ATOM 780 N N . ASP A 1 96 ? -8.581 4.493 -1.389 1.00 83.50 96 ASP A N 1
ATOM 781 C CA . ASP A 1 96 ? -9.823 4.202 -0.657 1.00 83.50 96 ASP A CA 1
ATOM 782 C C . ASP A 1 96 ? -10.337 2.751 -0.767 1.00 83.50 96 ASP A C 1
ATOM 784 O O . ASP A 1 96 ? -11.521 2.488 -0.559 1.00 83.50 96 ASP A O 1
ATOM 788 N N . THR A 1 97 ? -9.459 1.785 -1.058 1.00 91.25 97 THR A N 1
ATOM 789 C CA . THR A 1 97 ? -9.837 0.368 -1.213 1.00 91.25 97 THR A CA 1
ATOM 790 C C . THR A 1 97 ? -9.753 -0.429 0.087 1.00 91.25 97 THR A C 1
ATOM 792 O O . THR A 1 97 ? -10.324 -1.518 0.177 1.00 91.25 97 THR A O 1
ATOM 795 N N . PHE A 1 98 ? -9.078 0.088 1.118 1.00 92.69 98 PHE A N 1
ATOM 796 C CA . PHE A 1 98 ? -8.889 -0.649 2.367 1.00 92.69 98 PHE A CA 1
ATOM 797 C C . PHE A 1 98 ? -10.225 -0.940 3.059 1.00 92.69 98 PHE A C 1
ATOM 799 O O . PHE A 1 98 ? -11.037 -0.044 3.297 1.00 92.69 98 PHE A O 1
ATOM 806 N N . CYS A 1 99 ? -10.450 -2.209 3.400 1.00 93.00 99 CYS A N 1
ATOM 807 C CA . CYS A 1 99 ? -11.699 -2.717 3.964 1.00 93.00 99 CYS A CA 1
ATOM 808 C C . CYS A 1 99 ? -12.936 -2.514 3.075 1.00 93.00 99 CYS A C 1
ATOM 810 O O . CYS A 1 99 ? -14.057 -2.389 3.575 1.00 93.00 99 CYS A O 1
ATOM 812 N N . THR A 1 100 ? -12.745 -2.516 1.753 1.00 90.38 100 THR A N 1
ATOM 813 C CA . THR A 1 100 ? -13.825 -2.497 0.753 1.00 90.38 100 THR A CA 1
ATOM 814 C C . THR A 1 100 ? -13.955 -3.850 0.036 1.00 90.38 100 THR A C 1
ATOM 816 O O . THR A 1 100 ? -13.491 -4.862 0.555 1.00 90.38 100 THR A O 1
ATOM 819 N N . GLY A 1 101 ? -14.665 -3.918 -1.094 1.00 89.31 101 GLY A N 1
ATOM 820 C CA . GLY A 1 101 ? -14.704 -5.124 -1.934 1.00 89.31 101 GLY A CA 1
ATOM 821 C C . GLY A 1 101 ? -13.491 -5.266 -2.861 1.00 89.31 101 GLY A C 1
ATOM 822 O O . GLY A 1 101 ? -13.242 -6.362 -3.363 1.00 89.31 101 GLY A O 1
ATOM 823 N N . ASP A 1 102 ? -12.745 -4.177 -3.053 1.00 91.81 102 ASP A N 1
ATOM 824 C CA . ASP A 1 102 ? -11.611 -4.110 -3.968 1.00 91.81 102 ASP A CA 1
ATOM 825 C C . ASP A 1 102 ? -10.299 -4.390 -3.233 1.00 91.81 102 ASP A C 1
ATOM 827 O O . ASP A 1 102 ? -10.100 -3.973 -2.088 1.00 91.81 102 ASP A O 1
ATOM 831 N N . ALA A 1 103 ? -9.373 -5.071 -3.904 1.00 94.94 103 ALA A N 1
ATOM 832 C CA . ALA A 1 103 ? -8.058 -5.345 -3.350 1.00 94.94 103 ALA A CA 1
ATOM 833 C C . ALA A 1 103 ? -7.245 -4.060 -3.125 1.00 94.94 103 ALA A C 1
ATOM 835 O O . ALA A 1 103 ? -7.051 -3.243 -4.031 1.00 94.94 103 ALA A O 1
ATOM 836 N N . SER A 1 104 ? -6.686 -3.921 -1.922 1.00 96.19 104 SER A N 1
ATOM 837 C CA . SER A 1 104 ? -5.703 -2.884 -1.622 1.00 96.19 104 SER A CA 1
ATOM 838 C C . SER A 1 104 ? -4.308 -3.301 -2.057 1.00 96.19 104 SER A C 1
ATOM 840 O O . SER A 1 104 ? -3.798 -4.345 -1.633 1.00 96.19 104 SER A O 1
ATOM 842 N N . ALA A 1 105 ? -3.675 -2.461 -2.871 1.00 95.69 105 ALA A N 1
ATOM 843 C CA . ALA A 1 105 ? -2.368 -2.716 -3.450 1.00 95.69 105 ALA A CA 1
ATOM 844 C C . ALA A 1 105 ? -1.521 -1.441 -3.526 1.00 95.69 105 ALA A C 1
ATOM 846 O O . ALA A 1 105 ? -2.035 -0.343 -3.741 1.00 95.69 105 ALA A O 1
ATOM 847 N N . THR A 1 106 ? -0.207 -1.590 -3.373 1.00 93.75 106 THR A N 1
ATOM 848 C CA . THR A 1 106 ? 0.752 -0.495 -3.526 1.00 93.75 106 THR A CA 1
ATOM 849 C C . THR A 1 106 ? 2.120 -0.983 -3.994 1.00 93.75 106 THR A C 1
ATOM 851 O O . THR A 1 106 ? 2.546 -2.101 -3.689 1.00 93.75 106 THR A O 1
ATOM 854 N N . ILE A 1 107 ? 2.826 -0.127 -4.728 1.00 90.62 107 ILE A N 1
ATOM 855 C CA . ILE A 1 107 ? 4.203 -0.351 -5.151 1.00 90.62 107 ILE A CA 1
ATOM 856 C C . ILE A 1 107 ? 5.124 0.533 -4.313 1.00 90.62 107 ILE A C 1
ATOM 858 O O . ILE A 1 107 ? 4.935 1.741 -4.210 1.00 90.62 107 ILE A O 1
ATOM 862 N N . VAL A 1 108 ? 6.162 -0.068 -3.741 1.00 86.12 108 VAL A N 1
ATOM 863 C CA . VAL A 1 108 ? 7.207 0.644 -3.008 1.00 86.12 108 VAL A CA 1
ATOM 864 C C . VAL A 1 108 ? 8.492 0.565 -3.815 1.00 86.12 108 VAL A C 1
ATOM 866 O O . VAL A 1 108 ? 9.072 -0.511 -3.974 1.00 86.12 108 VAL A O 1
ATOM 869 N N . HIS A 1 109 ? 8.959 1.717 -4.295 1.00 80.44 109 HIS A N 1
ATOM 870 C CA . HIS A 1 109 ? 10.277 1.805 -4.907 1.00 80.44 109 HIS A CA 1
ATOM 871 C C . HIS A 1 109 ? 11.359 1.601 -3.843 1.00 80.44 109 HIS A C 1
ATOM 873 O O . HIS A 1 109 ? 11.454 2.362 -2.876 1.00 80.44 109 HIS A O 1
ATOM 879 N N . THR A 1 110 ? 12.185 0.578 -4.016 1.00 72.25 110 THR A N 1
ATOM 880 C CA . THR A 1 110 ? 13.329 0.304 -3.152 1.00 72.25 110 THR A CA 1
ATOM 881 C C . THR A 1 110 ? 14.607 0.663 -3.888 1.00 72.25 110 THR A C 1
ATOM 883 O O . THR A 1 110 ? 15.071 -0.094 -4.735 1.00 72.25 110 THR A O 1
ATOM 886 N N . VAL A 1 111 ? 15.222 1.789 -3.536 1.00 60.69 111 VAL A N 1
ATOM 887 C CA . VAL A 1 111 ? 16.589 2.069 -3.989 1.00 60.69 111 VAL A CA 1
ATOM 888 C C . VAL A 1 111 ? 17.530 1.123 -3.246 1.00 60.69 111 VAL A C 1
ATOM 890 O O . VAL A 1 111 ? 17.456 1.008 -2.016 1.00 60.69 111 VAL A O 1
ATOM 893 N N . ALA A 1 112 ? 18.401 0.428 -3.980 1.00 51.12 112 ALA A N 1
ATOM 894 C CA . ALA A 1 112 ? 19.410 -0.432 -3.375 1.00 51.12 112 ALA A CA 1
ATOM 895 C C . ALA A 1 112 ? 20.199 0.358 -2.311 1.00 51.12 112 ALA A C 1
ATOM 897 O O . ALA A 1 112 ? 20.578 1.506 -2.531 1.00 51.12 112 ALA A O 1
ATOM 898 N N . PHE A 1 113 ? 20.421 -0.255 -1.144 1.00 52.94 113 PHE A N 1
ATOM 899 C CA . PHE A 1 113 ? 21.176 0.304 -0.008 1.00 52.94 113 PHE A CA 1
ATOM 900 C C . PHE A 1 113 ? 20.525 1.453 0.782 1.00 52.94 113 PHE A C 1
ATOM 902 O O . PHE A 1 113 ? 21.117 1.920 1.756 1.00 52.94 113 PHE A O 1
ATOM 909 N N . ASN A 1 114 ? 19.293 1.866 0.469 1.00 63.16 114 ASN A N 1
ATOM 910 C CA . ASN A 1 114 ? 18.575 2.827 1.307 1.00 63.16 114 ASN A CA 1
ATOM 911 C C . ASN A 1 114 ? 17.801 2.107 2.425 1.00 63.16 114 ASN A C 1
ATOM 913 O O . ASN A 1 114 ? 16.771 1.494 2.173 1.00 63.16 114 ASN A O 1
ATOM 917 N N . TYR A 1 115 ? 18.263 2.205 3.674 1.00 64.25 115 TYR A N 1
ATOM 918 C CA . TYR A 1 115 ? 17.614 1.601 4.849 1.00 64.25 115 TYR A CA 1
ATOM 919 C C . TYR A 1 115 ? 16.325 2.319 5.296 1.00 64.25 115 TYR A C 1
ATOM 921 O O . TYR A 1 115 ? 15.623 1.831 6.188 1.00 64.25 115 TYR A O 1
ATOM 929 N N . GLU A 1 116 ? 15.990 3.452 4.672 1.00 73.38 116 GLU A N 1
ATOM 930 C CA . GLU A 1 116 ? 14.834 4.292 4.993 1.00 73.38 116 GLU A CA 1
ATOM 931 C C . GLU A 1 116 ? 13.598 3.998 4.129 1.00 73.38 116 GLU A C 1
ATOM 933 O O . GLU A 1 116 ? 12.582 4.674 4.277 1.00 73.38 116 GLU A O 1
ATOM 938 N N . PHE A 1 117 ? 13.609 2.959 3.282 1.00 75.44 117 PHE A N 1
ATOM 939 C CA . PHE A 1 117 ? 12.444 2.598 2.454 1.00 75.44 117 PHE A CA 1
ATOM 940 C C . PHE A 1 117 ? 11.177 2.278 3.269 1.00 75.44 117 PHE A C 1
ATOM 942 O O . PHE A 1 117 ? 10.064 2.375 2.752 1.00 75.44 117 PHE A O 1
ATOM 949 N N . TYR A 1 118 ? 11.316 1.952 4.562 1.00 79.69 118 TYR A N 1
ATOM 950 C CA . TYR A 1 118 ? 10.173 1.812 5.469 1.00 79.69 118 TYR A CA 1
ATOM 951 C C . TYR A 1 118 ? 9.367 3.115 5.592 1.00 79.69 118 TYR A C 1
ATOM 953 O O . TYR A 1 118 ? 8.168 3.044 5.838 1.00 79.69 118 TYR A O 1
ATOM 961 N N . LYS A 1 119 ? 9.975 4.297 5.400 1.00 81.94 119 LYS A N 1
ATOM 962 C CA . LYS A 1 119 ? 9.255 5.580 5.372 1.00 81.94 119 LYS A CA 1
ATOM 963 C C . LYS A 1 119 ? 8.343 5.665 4.156 1.00 81.94 119 LYS A C 1
ATOM 965 O O . LYS A 1 119 ? 7.177 6.016 4.308 1.00 81.94 119 LYS A O 1
ATOM 970 N N . THR A 1 120 ? 8.840 5.275 2.982 1.00 83.31 120 THR A N 1
ATOM 971 C CA . THR A 1 120 ? 8.028 5.178 1.762 1.00 83.31 120 THR A CA 1
ATOM 972 C C . THR A 1 120 ? 6.904 4.174 1.965 1.00 83.31 120 THR A C 1
ATOM 974 O O . THR A 1 120 ? 5.745 4.527 1.801 1.00 83.31 120 THR A O 1
ATOM 977 N N . ALA A 1 121 ? 7.215 2.967 2.448 1.00 86.94 121 ALA A N 1
ATOM 978 C CA . ALA A 1 121 ? 6.198 1.966 2.763 1.00 86.94 121 ALA A CA 1
ATOM 979 C C . ALA A 1 121 ? 5.158 2.492 3.768 1.00 86.94 121 ALA A C 1
ATOM 981 O O . ALA A 1 121 ? 3.968 2.257 3.589 1.00 86.94 121 ALA A O 1
ATOM 982 N N . THR A 1 122 ? 5.574 3.252 4.785 1.00 87.94 122 THR A N 1
ATOM 983 C CA . THR A 1 122 ? 4.664 3.880 5.758 1.00 87.94 122 THR A CA 1
ATOM 984 C C . THR A 1 122 ? 3.730 4.874 5.082 1.00 87.94 122 THR A C 1
ATOM 986 O O . THR A 1 122 ? 2.520 4.804 5.283 1.00 87.94 122 THR A O 1
ATOM 989 N N . LYS A 1 123 ? 4.282 5.763 4.248 1.00 87.69 123 LYS A N 1
ATOM 990 C CA . LYS A 1 123 ? 3.508 6.731 3.470 1.00 87.69 123 LYS A CA 1
ATOM 991 C C . LYS A 1 123 ? 2.473 6.013 2.602 1.00 87.69 123 LYS A C 1
ATOM 993 O O . LYS A 1 123 ? 1.290 6.297 2.739 1.00 87.69 123 LYS A O 1
ATOM 998 N N . MET A 1 124 ? 2.902 5.019 1.822 1.00 88.75 124 MET A N 1
ATOM 999 C CA . MET A 1 124 ? 2.016 4.218 0.970 1.00 88.75 124 MET A CA 1
ATOM 1000 C C . MET A 1 124 ? 0.924 3.499 1.759 1.00 88.75 124 MET A C 1
ATOM 1002 O O . MET A 1 124 ? -0.224 3.461 1.332 1.00 88.75 124 MET A O 1
ATOM 1006 N N . THR A 1 125 ? 1.266 2.954 2.929 1.00 90.19 125 THR A N 1
ATOM 1007 C CA . THR A 1 125 ? 0.306 2.284 3.819 1.00 90.19 125 THR A CA 1
ATOM 1008 C C . THR A 1 125 ? -0.801 3.247 4.226 1.00 90.19 125 THR A C 1
ATOM 1010 O O . THR A 1 125 ? -1.976 2.939 4.071 1.00 90.19 125 THR A O 1
ATOM 1013 N N . LEU A 1 126 ? -0.429 4.429 4.722 1.00 89.06 126 LEU A N 1
ATOM 1014 C CA . LEU A 1 126 ? -1.384 5.434 5.178 1.00 89.06 126 LEU A CA 1
ATOM 1015 C C . LEU A 1 126 ? -2.258 5.951 4.028 1.00 89.06 126 LEU A C 1
ATOM 1017 O O . LEU A 1 126 ? -3.470 6.055 4.196 1.00 89.06 126 LEU A O 1
ATOM 1021 N N . LEU A 1 127 ? -1.663 6.208 2.862 1.00 89.31 127 LEU A N 1
ATOM 1022 C CA . LEU A 1 127 ? -2.400 6.606 1.663 1.00 89.31 127 LEU A CA 1
ATOM 1023 C C . LEU A 1 127 ? -3.396 5.520 1.220 1.00 89.31 127 LEU A C 1
ATOM 1025 O O . LEU A 1 127 ? -4.559 5.814 0.971 1.00 89.31 127 LEU A O 1
ATOM 1029 N N . THR A 1 128 ? -2.979 4.250 1.214 1.00 90.31 128 THR A N 1
ATOM 1030 C CA . THR A 1 128 ? -3.839 3.112 0.833 1.00 90.31 128 THR A CA 1
ATOM 1031 C C . THR A 1 128 ? -5.010 2.912 1.801 1.00 90.31 128 THR A C 1
ATOM 1033 O O . THR A 1 128 ? -6.099 2.525 1.384 1.00 90.31 128 THR A O 1
ATOM 1036 N N . ILE A 1 129 ? -4.813 3.193 3.095 1.00 88.88 129 ILE A N 1
ATOM 1037 C CA . ILE A 1 129 ? -5.889 3.151 4.101 1.00 88.88 129 ILE A CA 1
ATOM 1038 C C . ILE A 1 129 ? -6.873 4.334 3.924 1.00 88.88 129 ILE A C 1
ATOM 1040 O O . ILE A 1 129 ? -7.996 4.268 4.421 1.00 88.88 129 ILE A O 1
ATOM 1044 N N . GLY A 1 130 ? -6.486 5.387 3.193 1.00 84.81 130 GLY A N 1
ATOM 1045 C CA . GLY A 1 130 ? -7.347 6.528 2.852 1.00 84.81 130 GLY A CA 1
ATOM 1046 C C . GLY A 1 130 ? -6.965 7.854 3.521 1.00 84.81 130 GLY A C 1
ATOM 1047 O O . GLY A 1 130 ? -7.789 8.768 3.594 1.00 84.81 130 GLY A O 1
ATOM 1048 N N . LEU A 1 131 ? -5.741 7.997 4.053 1.00 86.62 131 LEU A N 1
ATOM 1049 C CA . LEU A 1 131 ? -5.251 9.319 4.470 1.00 86.62 131 LEU A CA 1
ATOM 1050 C C . LEU A 1 131 ? -4.869 10.136 3.243 1.00 86.62 131 LEU A C 1
ATOM 1052 O O . LEU A 1 131 ? -4.151 9.650 2.379 1.00 86.62 131 LEU A O 1
ATOM 1056 N N . SER A 1 132 ? -5.226 11.417 3.229 1.00 80.69 132 SER A N 1
ATOM 1057 C CA . SER A 1 132 ? -4.761 12.341 2.190 1.00 80.69 132 SER A CA 1
ATOM 1058 C C . SER A 1 132 ? -3.404 12.969 2.521 1.00 80.69 132 SER A C 1
ATOM 1060 O O . SER A 1 132 ? -2.679 13.392 1.624 1.00 80.69 132 SER A O 1
ATOM 1062 N N . ARG A 1 133 ? -3.034 13.047 3.811 1.00 80.75 133 ARG A N 1
ATOM 1063 C CA . ARG A 1 133 ? -1.785 13.680 4.275 1.00 80.75 133 ARG A CA 1
ATOM 1064 C C . ARG A 1 133 ? -1.039 12.819 5.302 1.00 80.75 133 ARG A C 1
ATOM 1066 O O . ARG A 1 133 ? -1.175 13.021 6.504 1.00 80.75 133 ARG A O 1
ATOM 1073 N N . PRO A 1 134 ? -0.165 11.901 4.858 1.00 77.94 134 PRO A N 1
ATOM 1074 C CA . PRO A 1 134 ? 0.551 10.977 5.746 1.00 77.94 134 PRO A CA 1
ATOM 1075 C C . PRO A 1 134 ? 1.530 11.628 6.738 1.00 77.94 134 PRO A C 1
ATOM 1077 O O . PRO A 1 134 ? 2.001 10.959 7.652 1.00 77.94 134 PRO A O 1
ATOM 1080 N N . SER A 1 135 ? 1.879 12.907 6.565 1.00 75.12 135 SER A N 1
ATOM 1081 C CA . SER A 1 135 ? 2.807 13.630 7.447 1.00 75.12 135 SER A CA 1
ATOM 1082 C C . SER A 1 135 ? 2.156 14.169 8.723 1.00 75.12 135 SER A C 1
ATOM 1084 O O . SER A 1 135 ? 2.868 14.485 9.677 1.00 75.12 135 SER A O 1
ATOM 1086 N N . LEU A 1 136 ? 0.824 14.283 8.758 1.00 74.69 136 LEU A N 1
ATOM 1087 C CA . LEU A 1 136 ? 0.089 14.856 9.879 1.00 74.69 136 LEU A CA 1
ATOM 1088 C C . LEU A 1 136 ? -1.284 14.194 9.996 1.00 74.69 136 LEU A C 1
ATOM 1090 O O . LEU A 1 136 ? -2.085 14.268 9.073 1.00 74.69 136 LEU A O 1
ATOM 1094 N N . LEU A 1 137 ? -1.583 13.610 11.156 1.00 81.06 137 LEU A N 1
ATOM 1095 C CA . LEU A 1 137 ? -2.895 13.026 11.421 1.00 81.06 137 LEU A CA 1
ATOM 1096 C C . LEU A 1 137 ? -3.871 14.112 11.900 1.00 81.06 137 LEU A C 1
ATOM 1098 O O . LEU A 1 137 ? -3.936 14.410 13.096 1.00 81.06 137 LEU A O 1
ATOM 1102 N N . THR A 1 138 ? -4.612 14.722 10.974 1.00 84.81 138 THR A N 1
ATOM 1103 C CA . THR A 1 138 ? -5.632 15.723 11.327 1.00 84.81 138 THR A CA 1
ATOM 1104 C C . THR A 1 138 ? -6.892 15.075 11.908 1.00 84.81 138 THR A C 1
ATOM 1106 O O . THR A 1 138 ? -7.111 13.872 11.779 1.00 84.81 138 THR A O 1
ATOM 1109 N N . GLU A 1 139 ? -7.766 15.864 12.541 1.00 84.69 139 GLU A N 1
ATOM 1110 C CA . GLU A 1 139 ? -9.065 15.358 13.018 1.00 84.69 139 GLU A CA 1
ATOM 1111 C C . GLU A 1 139 ? -9.956 14.840 11.875 1.00 84.69 139 GLU A C 1
ATOM 1113 O O . GLU A 1 139 ? -10.747 13.919 12.076 1.00 84.69 139 GLU A O 1
ATOM 1118 N N . GLU A 1 140 ? -9.814 15.384 10.663 1.00 85.50 140 GLU A N 1
ATOM 1119 C CA . GLU A 1 140 ? -10.498 14.866 9.475 1.00 85.50 140 GLU A CA 1
ATOM 1120 C C . GLU A 1 140 ? -9.963 13.482 9.086 1.00 85.50 140 GLU A C 1
ATOM 1122 O O . GLU A 1 140 ? -10.748 12.558 8.868 1.00 85.50 140 GLU A O 1
ATOM 1127 N N . ASP A 1 141 ? -8.638 13.310 9.089 1.00 84.31 141 ASP A N 1
ATOM 1128 C CA . ASP A 1 141 ? -8.002 12.017 8.817 1.00 84.31 141 ASP A CA 1
ATOM 1129 C C . ASP A 1 141 ? -8.428 10.966 9.849 1.00 84.31 141 ASP A C 1
ATOM 1131 O O . ASP A 1 141 ? -8.729 9.829 9.490 1.00 84.31 141 ASP A O 1
ATOM 1135 N N . LYS A 1 142 ? -8.542 11.344 11.131 1.00 84.56 142 LYS A N 1
ATOM 1136 C CA . LYS A 1 142 ? -9.046 10.449 12.187 1.00 84.56 142 LYS A CA 1
ATOM 1137 C C . LYS A 1 142 ? -10.471 9.976 11.908 1.00 84.56 142 LYS A C 1
ATOM 1139 O O . LYS A 1 142 ? -10.757 8.796 12.106 1.00 84.56 142 LYS A O 1
ATOM 1144 N N . LYS A 1 143 ? -11.363 10.862 11.449 1.00 86.94 143 LYS A N 1
ATOM 1145 C CA . LYS A 1 143 ? -12.741 10.489 11.084 1.00 86.94 143 LYS A CA 1
ATOM 1146 C C . LYS A 1 143 ? -12.760 9.537 9.890 1.00 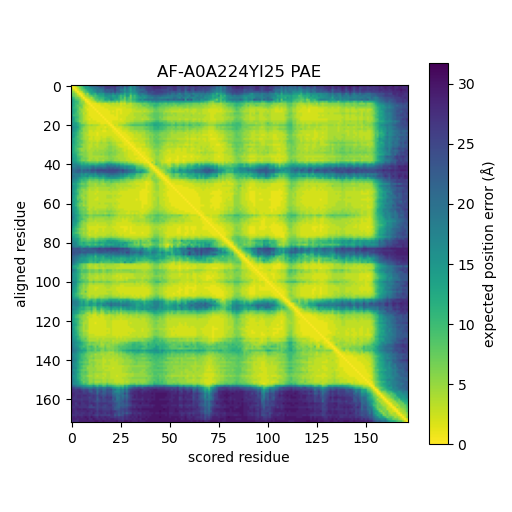86.94 143 LYS A C 1
ATOM 1148 O O . LYS A 1 143 ? -13.385 8.484 9.985 1.00 86.94 143 LYS A O 1
ATOM 1153 N N . LYS A 1 144 ? -12.015 9.852 8.825 1.00 86.19 144 LYS A N 1
ATOM 1154 C CA . LYS A 1 144 ? -11.887 8.989 7.637 1.00 86.19 144 LYS A CA 1
ATOM 1155 C C . LYS A 1 144 ? -11.362 7.602 7.998 1.00 86.19 144 LYS A C 1
ATOM 1157 O O . LYS A 1 144 ? -11.948 6.595 7.614 1.00 86.19 144 LYS A O 1
ATOM 1162 N N . LEU A 1 145 ? -10.330 7.542 8.834 1.00 86.12 145 LEU A N 1
ATOM 1163 C CA . LEU A 1 145 ? -9.782 6.293 9.354 1.00 86.12 145 LEU A CA 1
ATOM 1164 C C . LEU A 1 145 ? -10.788 5.496 10.179 1.00 86.12 145 LEU A C 1
ATOM 1166 O O . LEU A 1 145 ? -10.905 4.285 10.011 1.00 86.12 145 LEU A O 1
ATOM 1170 N N . GLN A 1 146 ? -11.536 6.154 11.066 1.00 87.00 146 GLN A N 1
ATOM 1171 C CA . GLN A 1 146 ? -12.592 5.491 11.829 1.00 87.00 146 GLN A CA 1
ATOM 1172 C C . GLN A 1 146 ? -13.679 4.919 10.913 1.00 87.00 146 GLN A C 1
ATOM 1174 O O . GLN A 1 146 ? -14.172 3.820 11.166 1.00 87.00 146 GLN A O 1
ATOM 1179 N N . GLU A 1 147 ? -14.054 5.638 9.858 1.00 87.00 147 GLU A N 1
ATOM 1180 C CA . GLU A 1 147 ? -15.024 5.174 8.867 1.00 87.00 147 GLU A CA 1
ATOM 1181 C C . GLU A 1 147 ? -14.495 3.995 8.047 1.00 87.00 147 GLU A C 1
ATOM 1183 O O . GLU A 1 147 ? -15.216 3.008 7.890 1.00 87.00 147 GLU A O 1
ATOM 1188 N N . ALA A 1 148 ? -13.239 4.048 7.598 1.00 86.56 148 ALA A N 1
ATOM 1189 C CA . ALA A 1 148 ? -12.576 2.938 6.920 1.00 86.56 148 ALA A CA 1
ATOM 1190 C C . ALA A 1 148 ? -12.518 1.694 7.825 1.00 86.56 148 ALA A C 1
ATOM 1192 O O . ALA A 1 148 ? -13.009 0.626 7.456 1.00 86.56 148 ALA A O 1
ATOM 1193 N N . PHE A 1 149 ? -12.045 1.838 9.069 1.00 88.31 149 PHE A N 1
ATOM 1194 C CA . PHE A 1 149 ? -11.936 0.717 10.006 1.00 88.31 149 PHE A CA 1
ATOM 1195 C C . PHE A 1 149 ? -13.281 0.123 10.435 1.00 88.31 149 PHE A C 1
ATOM 1197 O O . PHE A 1 149 ? -13.354 -1.061 10.766 1.00 88.31 149 PHE A O 1
ATOM 1204 N N . ARG A 1 150 ? -14.371 0.900 10.406 1.00 88.19 150 ARG A N 1
ATOM 1205 C CA . ARG A 1 150 ? -15.728 0.380 10.657 1.00 88.19 150 ARG A CA 1
ATOM 1206 C C . ARG A 1 150 ? -16.195 -0.605 9.587 1.00 88.19 150 ARG A C 1
ATOM 1208 O O . ARG A 1 150 ? -17.024 -1.458 9.907 1.00 88.19 150 ARG A O 1
ATOM 1215 N N . LYS A 1 151 ? -15.692 -0.481 8.355 1.00 90.12 151 LYS A N 1
ATOM 1216 C CA . LYS A 1 151 ? -15.997 -1.390 7.240 1.00 90.12 151 LYS A CA 1
ATOM 1217 C C . LYS A 1 151 ? -15.181 -2.681 7.306 1.00 90.12 151 LYS A C 1
ATOM 1219 O O . LYS A 1 151 ? -15.563 -3.670 6.686 1.00 90.12 151 LYS A O 1
ATOM 1224 N N . CYS A 1 152 ? -14.094 -2.692 8.080 1.00 90.25 152 CYS A N 1
ATOM 1225 C CA . CYS A 1 152 ? -13.241 -3.863 8.196 1.00 90.25 152 CYS A CA 1
ATOM 1226 C C . CYS A 1 152 ? -13.982 -5.057 8.802 1.00 90.25 152 CYS A C 1
ATOM 1228 O O . CYS A 1 152 ? -14.867 -4.891 9.656 1.00 90.25 152 CYS A O 1
ATOM 1230 N N . PRO A 1 153 ? -13.585 -6.285 8.435 1.00 88.25 153 PRO A N 1
ATOM 1231 C CA . PRO A 1 153 ? -14.090 -7.48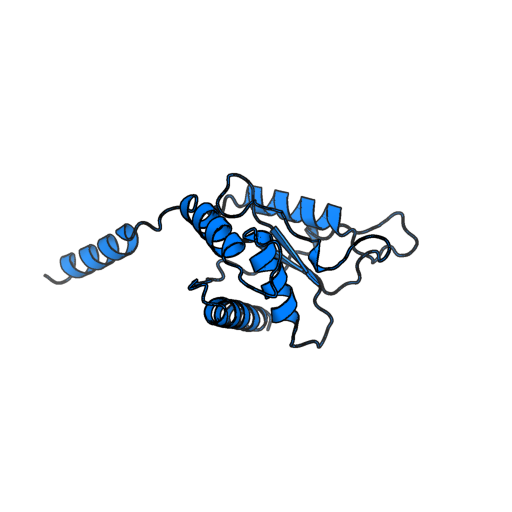1 9.066 1.00 88.25 153 PRO A CA 1
ATOM 1232 C C . PRO A 1 153 ? -13.802 -7.379 10.554 1.00 88.25 153 PRO A C 1
ATOM 1234 O O . PRO A 1 153 ? -12.665 -7.201 10.993 1.00 88.25 153 PRO A O 1
ATOM 1237 N N . LYS A 1 154 ? -14.846 -7.501 11.370 1.00 80.50 154 LYS A N 1
ATOM 1238 C CA . LYS A 1 154 ? -14.643 -7.621 12.808 1.00 80.50 154 LYS A CA 1
ATOM 1239 C C . LYS A 1 154 ? -13.879 -8.917 13.026 1.00 80.50 154 LYS A C 1
ATOM 1241 O O . LYS A 1 154 ? -14.458 -9.989 12.836 1.00 80.50 154 LYS A O 1
ATOM 1246 N N . TYR A 1 155 ? -12.614 -8.830 13.445 1.00 61.69 155 TYR A N 1
ATOM 1247 C CA . TYR A 1 155 ? -11.876 -9.990 13.935 1.00 61.69 155 TYR A CA 1
ATOM 1248 C C . TYR A 1 155 ? -12.756 -10.685 14.961 1.00 61.69 155 TYR A C 1
ATOM 1250 O O . TYR A 1 155 ? -12.979 -10.196 16.073 1.00 61.69 155 TYR A O 1
ATOM 1258 N N 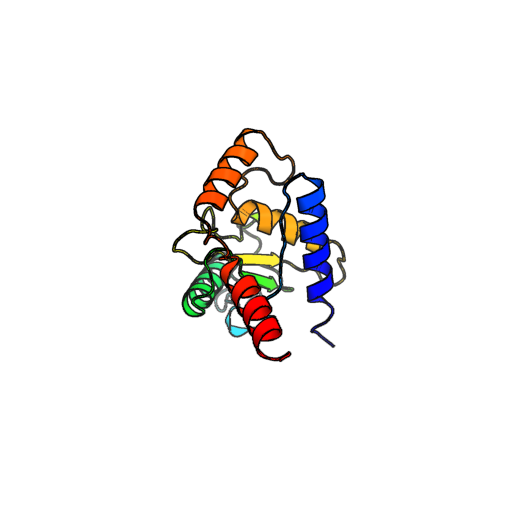. SER A 1 156 ? -13.324 -11.826 14.580 1.00 45.50 156 SER A N 1
ATOM 1259 C CA . SER A 1 156 ? -14.082 -12.596 15.536 1.00 45.50 156 SER A CA 1
ATOM 1260 C C . SER A 1 156 ? -13.063 -13.122 16.548 1.00 45.50 156 SER A C 1
ATOM 1262 O O . SER A 1 156 ? -12.336 -14.085 16.306 1.00 45.50 156 SER A O 1
ATOM 1264 N N . LEU A 1 157 ? -13.064 -12.542 17.749 1.00 47.97 157 LEU A N 1
ATOM 1265 C CA . LEU A 1 157 ? -12.444 -13.116 18.953 1.00 47.97 157 LEU A CA 1
ATOM 1266 C C . LEU A 1 157 ? -12.891 -14.584 19.205 1.00 47.97 157 LEU A C 1
ATOM 1268 O O . LEU A 1 157 ? -12.397 -15.256 20.112 1.00 47.97 157 LEU A O 1
ATOM 1272 N N . LYS A 1 158 ? -13.816 -15.118 18.390 1.00 42.50 158 LYS A N 1
ATOM 1273 C CA . LYS A 1 158 ? -14.224 -16.523 18.321 1.00 42.50 158 LYS A CA 1
ATOM 1274 C C . LYS A 1 158 ? -13.070 -17.489 18.038 1.00 42.50 158 LYS A C 1
ATOM 1276 O O . LYS A 1 158 ? -13.168 -18.618 18.519 1.00 42.50 158 LYS A O 1
ATOM 1281 N N . ARG A 1 159 ? -11.995 -17.105 17.332 1.00 45.91 159 ARG A N 1
ATOM 1282 C CA . ARG A 1 159 ? -10.867 -18.034 17.097 1.00 45.91 159 ARG A CA 1
ATOM 1283 C C . ARG A 1 159 ? -10.113 -18.349 18.400 1.00 45.91 159 ARG A C 1
ATOM 1285 O O . ARG A 1 159 ? -9.971 -19.520 18.744 1.00 45.91 159 ARG A O 1
ATOM 1292 N N . ASN A 1 160 ? -9.825 -17.331 19.214 1.00 42.28 160 ASN A N 1
ATOM 1293 C CA . ASN A 1 160 ? -9.158 -17.508 20.512 1.00 42.28 160 ASN A CA 1
ATOM 1294 C C . ASN A 1 160 ? -10.055 -18.193 21.562 1.00 42.28 160 ASN A C 1
ATOM 1296 O O . ASN A 1 160 ? -9.572 -19.011 22.344 1.00 42.28 160 ASN A O 1
ATOM 1300 N N . ARG A 1 161 ? -11.379 -17.947 21.565 1.00 47.56 161 ARG A N 1
ATOM 1301 C CA . ARG A 1 161 ? -12.305 -18.672 22.465 1.00 47.56 161 ARG A CA 1
ATOM 1302 C C . ARG A 1 161 ? -12.447 -20.157 22.113 1.00 47.56 161 ARG A C 1
ATOM 1304 O O . ARG A 1 161 ? -12.581 -20.974 23.023 1.00 47.56 161 ARG A O 1
ATOM 1311 N N . ARG A 1 162 ? -12.410 -20.527 20.826 1.00 48.59 162 ARG A N 1
ATOM 1312 C CA . ARG A 1 162 ? -12.477 -21.938 20.401 1.00 48.59 162 ARG A CA 1
ATOM 1313 C C . ARG A 1 162 ? -11.203 -22.706 20.760 1.00 48.59 162 ARG A C 1
ATOM 1315 O O . ARG A 1 162 ? -11.316 -23.841 21.215 1.00 48.59 162 ARG A O 1
ATOM 1322 N N . GLU A 1 163 ? -10.024 -22.098 20.638 1.00 48.38 163 GLU A N 1
ATOM 1323 C CA . GLU A 1 163 ? -8.754 -22.715 21.060 1.00 48.38 163 GLU A CA 1
ATOM 1324 C C . GLU A 1 163 ? -8.612 -22.803 22.588 1.00 48.38 163 GLU A C 1
ATOM 1326 O O . GLU A 1 163 ? -8.241 -23.860 23.106 1.00 48.38 163 GLU A O 1
ATOM 1331 N N . ALA A 1 164 ? -9.009 -21.763 23.333 1.00 51.69 164 ALA A N 1
ATOM 1332 C CA . ALA A 1 164 ? -9.044 -21.798 24.799 1.00 51.69 164 ALA A CA 1
ATOM 1333 C C . ALA A 1 164 ? -10.060 -22.825 25.341 1.00 51.69 164 ALA A C 1
ATOM 1335 O O . ALA A 1 164 ? -9.778 -23.547 26.300 1.00 51.69 164 ALA A O 1
ATOM 1336 N N . GLY A 1 165 ? -11.224 -22.953 24.693 1.00 51.91 165 GLY A N 1
ATOM 1337 C CA . GLY A 1 165 ? -12.230 -23.966 25.026 1.00 51.91 165 GLY A CA 1
ATOM 1338 C C . GLY A 1 165 ? -11.789 -25.399 24.705 1.00 51.91 165 GLY A C 1
ATOM 1339 O O . GLY A 1 165 ? -12.129 -26.322 25.443 1.00 51.91 165 GLY A O 1
ATOM 1340 N N . ARG A 1 166 ? -10.991 -25.603 23.646 1.00 52.78 166 ARG A N 1
ATOM 1341 C CA . ARG A 1 166 ? -10.430 -26.923 23.300 1.00 52.78 166 ARG A CA 1
ATOM 1342 C C . ARG A 1 166 ? -9.314 -27.358 24.247 1.00 52.78 166 ARG A C 1
ATOM 1344 O O . ARG A 1 166 ? -9.258 -28.537 24.577 1.00 52.78 166 ARG A O 1
ATOM 1351 N N . ARG A 1 167 ? -8.467 -26.431 24.712 1.00 54.12 167 ARG A N 1
ATOM 1352 C CA . ARG A 1 167 ? -7.432 -26.726 25.721 1.00 54.12 167 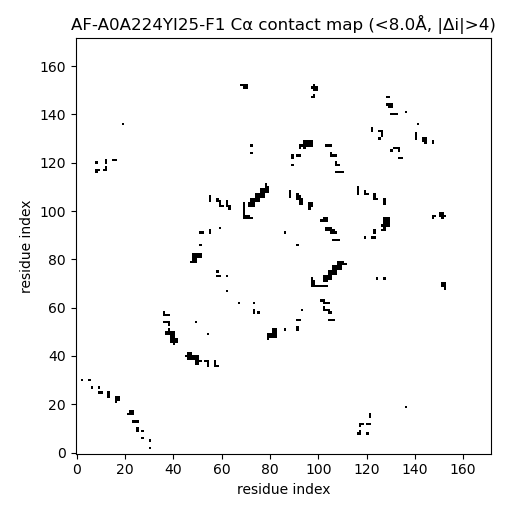ARG A CA 1
ATOM 1353 C C . ARG A 1 167 ? -8.035 -27.106 27.077 1.00 54.12 167 ARG A C 1
ATOM 1355 O O . ARG A 1 167 ? -7.560 -28.054 27.685 1.00 54.12 167 ARG A O 1
ATOM 1362 N N . ARG A 1 168 ? -9.134 -26.467 27.500 1.00 55.00 168 ARG A N 1
ATOM 1363 C CA . ARG A 1 168 ? -9.867 -26.856 28.725 1.00 55.00 168 ARG A CA 1
ATOM 1364 C C . ARG A 1 168 ? -10.555 -28.224 28.642 1.00 55.00 168 ARG A C 1
ATOM 1366 O O . ARG A 1 168 ? -10.686 -28.882 29.661 1.00 55.00 168 ARG A O 1
ATOM 1373 N N . LYS A 1 169 ? -10.979 -28.669 27.454 1.00 54.97 169 LYS A N 1
ATOM 1374 C CA . LYS A 1 169 ? -11.634 -29.981 27.260 1.00 54.97 169 LYS A CA 1
ATOM 1375 C C . LYS A 1 169 ? -10.670 -31.163 27.078 1.00 54.97 169 LYS A C 1
ATOM 1377 O O . LYS A 1 169 ? -11.135 -32.290 26.996 1.00 54.97 169 LYS A O 1
ATOM 1382 N N . ARG A 1 170 ? -9.361 -30.919 26.967 1.00 53.81 170 ARG A N 1
ATOM 1383 C CA . ARG A 1 170 ? -8.320 -31.959 26.829 1.00 53.81 170 ARG A CA 1
ATOM 1384 C C . ARG A 1 170 ? -7.477 -32.143 28.099 1.00 53.81 170 ARG A C 1
ATOM 1386 O O . ARG A 1 170 ? -6.458 -32.816 28.045 1.00 53.81 170 ARG A O 1
ATOM 1393 N N . GLY A 1 171 ? -7.874 -31.502 29.197 1.00 50.38 171 GLY A N 1
ATOM 1394 C CA . GLY A 1 171 ? -7.217 -31.578 30.503 1.00 50.38 171 GLY A CA 1
ATOM 1395 C C . GLY A 1 171 ? -8.144 -32.107 31.598 1.00 50.38 171 GLY A C 1
ATOM 1396 O O . GLY A 1 171 ? -8.139 -31.551 32.692 1.00 50.38 171 GLY A O 1
ATOM 1397 N N . VAL A 1 172 ? -8.964 -33.113 31.276 1.00 40.69 172 VAL A N 1
ATOM 1398 C CA . VAL A 1 172 ? -9.674 -33.981 32.231 1.00 40.69 172 VAL A CA 1
ATOM 1399 C C . VAL A 1 172 ? -9.400 -35.415 31.817 1.00 40.69 172 VAL A C 1
ATOM 1401 O O . VAL A 1 172 ? -9.516 -35.668 30.595 1.00 40.69 172 VAL A O 1
#

Secondary structure (DSSP, 8-state):
--TTTTHHHHHHHHHHHHHTT-------------GGGPPB-TTSS-TTSB-HHHHHHHHHHHHHHTT--TT-EEEEEE-SPB-TTS--GGG-B-SS-TTSSSPEEEEEE--TT-TTHHHHHHHHHHHHHT-S-TT---HHHHHHHHHHHHHS----THHHHHHHHHHHTT--